Protein AF-A0A941TTX5-F1 (afdb_monomer_lite)

Secondary structure (DSSP, 8-state):
----HHHHHHHHHHHHHHHHHHHHHHHHTT--HHHHHHHHHHHHHHHHHHHHHTTT----HHHHHHHHT--HHHHHHHHHHHHTT--TTS-------

pLDDT: mean 84.89, std 14.67, range [33.47, 96.25]

Structure (mmCIF, N/CA/C/O backbone):
data_AF-A0A941TTX5-F1
#
_entry.id   AF-A0A941TTX5-F1
#
loop_
_atom_site.group_PDB
_atom_site.id
_atom_site.type_symbol
_atom_site.label_atom_id
_atom_site.label_alt_id
_atom_site.label_comp_id
_atom_site.label_asym_id
_atom_site.label_entity_id
_atom_site.label_seq_id
_atom_site.pdbx_PDB_ins_code
_atom_site.Cartn_x
_atom_site.Cartn_y
_atom_site.Cartn_z
_atom_site.occupancy
_atom_site.B_iso_or_equiv
_atom_site.auth_seq_id
_atom_site.auth_comp_id
_atom_site.auth_asym_id
_atom_site.auth_atom_id
_atom_site.pdbx_PDB_model_num
ATOM 1 N N . MET A 1 1 ? -6.801 -14.162 18.274 1.00 45.56 1 MET A N 1
ATOM 2 C CA . MET A 1 1 ? -5.559 -14.964 18.246 1.00 45.56 1 MET A CA 1
ATOM 3 C C . MET A 1 1 ? -4.436 -14.071 17.743 1.00 45.56 1 MET A C 1
ATOM 5 O O . MET A 1 1 ? -4.472 -13.682 16.581 1.00 45.56 1 MET A O 1
ATOM 9 N N . ASN A 1 2 ? -3.516 -13.651 18.613 1.00 63.50 2 ASN A N 1
ATOM 10 C CA . ASN A 1 2 ? -2.376 -12.842 18.181 1.00 63.50 2 ASN A CA 1
ATOM 11 C C . ASN A 1 2 ? -1.386 -13.779 17.482 1.00 63.50 2 ASN A C 1
ATOM 13 O O . ASN A 1 2 ? -0.867 -14.694 18.114 1.00 63.50 2 ASN A O 1
ATOM 17 N N . LYS A 1 3 ? -1.195 -13.609 16.170 1.00 78.62 3 LYS A N 1
ATOM 18 C CA . LYS A 1 3 ? -0.230 -14.406 15.403 1.00 78.62 3 LYS A CA 1
ATOM 19 C C . LYS A 1 3 ? 1.178 -14.151 15.932 1.00 78.62 3 LYS A C 1
ATOM 21 O O . LYS A 1 3 ? 1.533 -12.991 16.166 1.00 78.62 3 LYS A O 1
ATOM 26 N N . SER A 1 4 ? 1.955 -15.217 16.125 1.00 89.31 4 SER A N 1
ATOM 27 C CA . SER A 1 4 ? 3.335 -15.096 16.601 1.00 89.31 4 SER A CA 1
ATOM 28 C C . SER A 1 4 ? 4.172 -14.297 15.597 1.00 89.31 4 SER A C 1
ATOM 30 O O . SER A 1 4 ? 3.882 -14.297 14.398 1.00 89.31 4 SER A O 1
ATOM 32 N N . ALA A 1 5 ? 5.224 -13.618 16.063 1.00 86.75 5 ALA A N 1
ATOM 33 C CA . ALA A 1 5 ? 6.133 -12.884 15.175 1.00 86.75 5 ALA A CA 1
ATOM 34 C C . ALA A 1 5 ? 6.684 -13.785 14.053 1.00 86.75 5 ALA A C 1
ATOM 36 O O . ALA A 1 5 ? 6.773 -13.363 12.905 1.00 86.75 5 ALA A O 1
ATOM 37 N N . ARG A 1 6 ? 6.936 -15.062 14.366 1.00 91.50 6 ARG A N 1
ATOM 38 C CA . ARG A 1 6 ? 7.397 -16.073 13.410 1.00 91.50 6 ARG A CA 1
ATOM 39 C C . ARG A 1 6 ? 6.372 -16.389 12.321 1.00 91.50 6 ARG A C 1
ATOM 41 O O . ARG A 1 6 ? 6.748 -16.510 11.163 1.00 91.50 6 ARG A O 1
ATOM 48 N N . GLU A 1 7 ? 5.089 -16.514 12.667 1.00 92.50 7 GLU A N 1
ATOM 49 C CA . GLU A 1 7 ? 4.027 -16.723 11.668 1.00 92.50 7 GLU A CA 1
ATOM 50 C C . GLU A 1 7 ? 3.891 -15.510 10.742 1.00 92.50 7 GLU A C 1
ATOM 52 O O . GLU A 1 7 ? 3.734 -15.678 9.535 1.00 92.50 7 GLU A O 1
ATOM 57 N N . LYS A 1 8 ? 3.969 -14.291 11.295 1.00 90.62 8 LYS A N 1
ATOM 58 C CA . LYS A 1 8 ? 3.930 -13.059 10.492 1.00 90.62 8 LYS A CA 1
ATOM 59 C C . LYS A 1 8 ? 5.094 -13.016 9.503 1.00 90.62 8 LYS A C 1
ATOM 61 O O . LYS A 1 8 ? 4.871 -12.766 8.324 1.00 90.62 8 LYS A O 1
ATOM 66 N N . GLU A 1 9 ? 6.296 -13.334 9.971 1.00 94.00 9 GLU A N 1
ATOM 67 C CA . GLU A 1 9 ? 7.498 -13.379 9.138 1.00 94.00 9 GLU A CA 1
ATOM 68 C C . GLU A 1 9 ? 7.406 -14.444 8.038 1.00 94.00 9 GLU A C 1
ATOM 70 O O . GLU A 1 9 ? 7.748 -14.193 6.886 1.00 94.00 9 GLU A O 1
ATOM 75 N N . ALA A 1 10 ? 6.877 -15.631 8.353 1.00 95.31 10 ALA A N 1
ATOM 76 C CA . ALA A 1 10 ? 6.660 -16.679 7.358 1.00 95.31 10 ALA A CA 1
ATOM 77 C C . ALA A 1 10 ? 5.721 -16.214 6.232 1.00 95.31 10 ALA A C 1
ATOM 79 O O . ALA A 1 10 ? 5.999 -16.457 5.060 1.00 95.31 10 ALA A O 1
ATOM 80 N N . VAL A 1 11 ? 4.645 -15.495 6.571 1.00 94.62 11 VAL A N 1
ATOM 81 C CA . VAL A 1 11 ? 3.7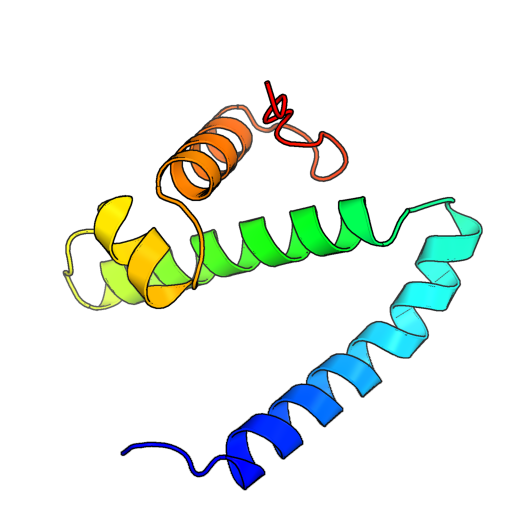42 -14.911 5.569 1.00 94.62 11 VAL A CA 1
ATOM 82 C C . VAL A 1 11 ? 4.462 -13.840 4.748 1.00 94.62 11 VAL A C 1
ATOM 84 O O . VAL A 1 11 ? 4.375 -13.870 3.523 1.00 94.62 11 VAL A O 1
ATOM 87 N N . LEU A 1 12 ? 5.219 -12.938 5.379 1.00 93.69 12 LEU A N 1
ATOM 88 C CA . LEU A 1 12 ? 5.991 -11.915 4.660 1.00 93.69 12 LEU A CA 1
ATOM 89 C C . LEU A 1 12 ? 6.997 -12.529 3.674 1.00 93.69 12 LEU A C 1
ATOM 91 O O . LEU A 1 12 ? 7.126 -12.038 2.553 1.00 93.69 12 LEU A O 1
ATOM 95 N N . ASN A 1 13 ? 7.632 -13.645 4.033 1.00 96.25 13 ASN A N 1
ATOM 96 C CA . ASN A 1 13 ? 8.517 -14.382 3.129 1.00 96.25 13 ASN A CA 1
ATOM 97 C C . ASN A 1 13 ? 7.784 -14.922 1.892 1.00 96.25 13 ASN A C 1
ATOM 99 O O . ASN A 1 13 ? 8.329 -14.867 0.789 1.00 96.25 13 ASN A O 1
ATOM 103 N N . VAL A 1 14 ? 6.539 -15.387 2.041 1.00 96.25 14 VAL A N 1
ATOM 104 C CA . VAL A 1 14 ? 5.706 -15.792 0.897 1.00 96.25 14 VAL A CA 1
ATOM 105 C C . VAL A 1 14 ? 5.391 -14.589 0.008 1.00 96.25 14 VAL A C 1
ATOM 107 O O . VAL A 1 14 ? 5.565 -14.673 -1.205 1.00 96.25 14 VAL A O 1
ATOM 110 N N . PHE A 1 15 ? 5.005 -13.449 0.590 1.00 93.62 15 PHE A N 1
ATOM 111 C CA . PHE A 1 15 ? 4.794 -12.214 -0.176 1.00 93.62 15 PHE A CA 1
ATOM 112 C C . PHE A 1 15 ? 6.056 -11.813 -0.952 1.00 93.62 15 PHE A C 1
ATOM 114 O O . PHE A 1 15 ? 5.980 -11.541 -2.148 1.00 93.62 15 PHE A O 1
ATOM 121 N N . ALA A 1 16 ? 7.227 -11.840 -0.315 1.00 93.31 16 ALA A N 1
ATOM 122 C CA . ALA A 1 16 ? 8.493 -11.525 -0.971 1.00 93.31 16 ALA A CA 1
ATOM 123 C C . ALA A 1 16 ? 8.820 -12.506 -2.112 1.00 93.31 16 ALA A C 1
ATOM 125 O O . ALA A 1 16 ? 9.277 -12.084 -3.178 1.00 93.31 16 ALA A O 1
ATOM 126 N N . ALA A 1 17 ? 8.554 -13.801 -1.920 1.00 95.38 17 ALA A N 1
ATOM 127 C CA . ALA A 1 17 ? 8.743 -14.821 -2.948 1.00 95.38 17 ALA A CA 1
ATOM 128 C C . ALA A 1 17 ? 7.819 -14.612 -4.160 1.00 95.38 17 ALA A C 1
ATOM 130 O O . ALA A 1 17 ? 8.258 -14.822 -5.289 1.00 95.38 17 ALA A O 1
ATOM 131 N N . LEU A 1 18 ? 6.583 -14.149 -3.941 1.00 94.06 18 LEU A N 1
ATOM 132 C CA . LEU A 1 18 ? 5.627 -13.814 -5.005 1.00 94.06 18 LEU A CA 1
ATOM 133 C C . LEU A 1 18 ? 5.985 -12.514 -5.734 1.00 94.06 18 LEU A C 1
ATOM 135 O O . LEU A 1 18 ? 5.830 -12.422 -6.948 1.00 94.06 18 LEU A O 1
ATOM 139 N N . VAL A 1 19 ? 6.489 -11.510 -5.014 1.00 92.88 19 VAL A N 1
ATOM 140 C CA . VAL A 1 19 ? 6.850 -10.208 -5.596 1.00 92.88 19 VAL A CA 1
ATOM 141 C C . VAL A 1 19 ? 8.144 -10.294 -6.406 1.00 92.88 19 VAL A C 1
ATOM 143 O O . VAL A 1 19 ? 8.263 -9.642 -7.440 1.00 92.88 19 VAL A O 1
ATOM 146 N N . ARG A 1 20 ? 9.108 -11.128 -5.999 1.00 92.81 20 ARG A N 1
ATOM 147 C CA . ARG A 1 20 ? 10.401 -11.276 -6.686 1.00 92.81 20 ARG A CA 1
ATOM 148 C C . ARG A 1 20 ? 10.290 -11.523 -8.204 1.00 92.81 20 ARG A C 1
ATOM 150 O O . ARG A 1 20 ? 10.949 -10.792 -8.941 1.00 92.81 20 ARG A O 1
ATOM 157 N N . PRO A 1 21 ? 9.502 -12.480 -8.727 1.00 93.75 21 PRO A N 1
ATOM 158 C CA . PRO A 1 21 ? 9.356 -12.631 -10.176 1.00 93.75 21 PRO A CA 1
ATOM 159 C C . PRO A 1 21 ? 8.718 -11.398 -10.834 1.00 93.75 21 PRO A C 1
ATOM 161 O O . PRO A 1 21 ? 9.168 -10.991 -11.901 1.00 93.75 21 PRO A O 1
ATOM 164 N N . LEU A 1 22 ? 7.752 -10.748 -10.176 1.00 91.50 22 LEU A N 1
ATOM 165 C CA . LEU A 1 22 ? 7.102 -9.536 -10.689 1.00 91.50 22 LEU A CA 1
ATOM 166 C C . LEU A 1 22 ? 8.065 -8.347 -10.775 1.00 91.50 22 LEU A C 1
ATOM 168 O O . LEU A 1 22 ? 7.956 -7.538 -11.690 1.00 91.50 22 LEU A O 1
ATOM 172 N N . THR A 1 23 ? 9.047 -8.255 -9.872 1.00 90.38 23 THR A N 1
ATOM 173 C CA . THR A 1 23 ? 10.053 -7.180 -9.936 1.00 90.38 23 THR A CA 1
ATOM 174 C C . THR A 1 23 ? 10.930 -7.250 -11.181 1.00 90.38 23 THR A C 1
ATOM 176 O O . THR A 1 23 ? 11.340 -6.208 -11.675 1.00 90.38 23 THR A O 1
ATOM 179 N N . ARG A 1 24 ? 11.169 -8.445 -11.741 1.00 90.25 24 ARG A N 1
ATOM 180 C CA . ARG A 1 24 ? 11.921 -8.574 -13.001 1.00 90.25 24 ARG A CA 1
ATOM 181 C C . ARG A 1 24 ? 11.177 -7.904 -14.149 1.00 90.25 24 ARG A C 1
ATOM 183 O O . ARG A 1 24 ? 11.763 -7.101 -14.859 1.00 90.25 24 ARG A O 1
ATOM 190 N N . VAL A 1 25 ? 9.875 -8.170 -14.241 1.00 90.81 25 VAL A N 1
ATOM 191 C CA . VAL A 1 25 ? 8.982 -7.515 -15.201 1.00 90.81 25 VAL A CA 1
ATOM 192 C C . VAL A 1 25 ? 8.942 -6.010 -14.934 1.00 90.81 25 VAL A C 1
ATOM 194 O O . VAL A 1 25 ? 9.094 -5.217 -15.851 1.00 90.81 25 VAL A O 1
ATOM 197 N N . ALA A 1 26 ? 8.822 -5.591 -13.670 1.00 89.62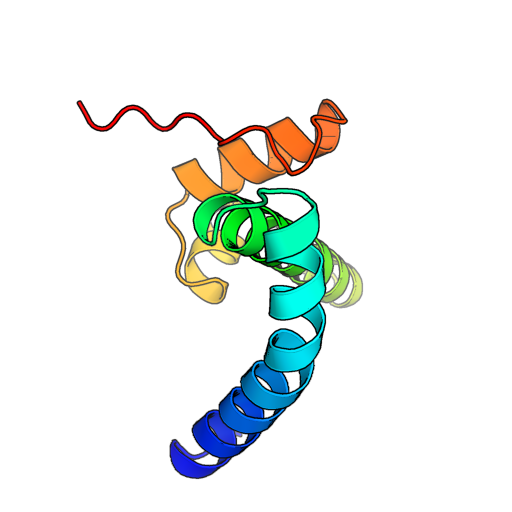 26 ALA A N 1
ATOM 198 C CA . ALA A 1 26 ? 8.822 -4.175 -13.308 1.00 89.62 26 ALA A CA 1
ATOM 199 C C . ALA A 1 26 ? 10.067 -3.425 -13.822 1.00 89.62 26 ALA A C 1
ATOM 201 O O . ALA A 1 26 ? 9.936 -2.298 -14.297 1.00 89.62 26 ALA A O 1
ATOM 202 N N . PHE A 1 27 ? 11.247 -4.055 -13.791 1.00 90.06 27 PHE A N 1
ATOM 203 C CA . PHE A 1 27 ? 12.476 -3.462 -14.326 1.00 90.06 27 PHE A CA 1
ATOM 204 C C . PHE A 1 27 ? 12.437 -3.258 -15.842 1.00 90.06 27 PHE A C 1
ATOM 206 O O . PHE A 1 27 ? 12.904 -2.224 -16.312 1.00 90.06 27 PHE A O 1
ATOM 213 N N . GLU A 1 28 ? 11.844 -4.184 -16.598 1.00 93.12 28 GLU A N 1
ATOM 214 C CA . GLU A 1 28 ? 11.694 -4.058 -18.057 1.00 93.12 28 GLU A CA 1
ATOM 215 C C . GLU A 1 28 ? 10.821 -2.857 -18.449 1.00 93.12 28 GLU A C 1
ATOM 217 O O . GLU A 1 28 ? 11.057 -2.227 -19.478 1.00 93.12 28 GLU A O 1
ATOM 222 N N . TYR A 1 29 ? 9.858 -2.494 -17.599 1.00 89.31 29 TYR A N 1
ATOM 223 C CA . TYR A 1 29 ? 8.970 -1.344 -17.800 1.00 89.31 29 TYR A CA 1
ATOM 224 C C . TYR A 1 29 ? 9.427 -0.070 -17.071 1.00 89.31 29 TYR A C 1
ATOM 226 O O . TYR A 1 29 ? 8.704 0.925 -17.075 1.00 89.31 29 TYR A O 1
ATOM 234 N N . GLY A 1 30 ? 10.599 -0.078 -16.426 1.00 90.12 30 GLY A N 1
ATOM 235 C CA . GLY A 1 30 ? 11.110 1.076 -15.679 1.00 90.12 30 GLY A CA 1
ATOM 236 C C . GLY A 1 30 ? 10.286 1.450 -14.439 1.00 90.12 30 GLY A C 1
ATOM 237 O O . GLY A 1 30 ? 10.369 2.583 -13.972 1.00 90.12 30 GLY A O 1
ATOM 238 N N . ILE A 1 31 ? 9.496 0.519 -13.896 1.00 90.12 31 ILE A N 1
ATOM 239 C CA . ILE A 1 31 ? 8.630 0.755 -12.736 1.00 90.12 31 ILE A CA 1
ATOM 240 C C . ILE A 1 31 ? 9.480 0.763 -11.464 1.00 90.12 31 ILE A C 1
ATOM 242 O O . ILE A 1 31 ? 10.166 -0.209 -11.129 1.00 90.12 31 ILE A O 1
ATOM 246 N N . SER A 1 32 ? 9.403 1.857 -10.710 1.00 88.56 32 SER A N 1
ATOM 247 C CA . SER A 1 32 ? 10.143 2.018 -9.463 1.00 88.56 32 SER A CA 1
ATOM 248 C C . SER A 1 32 ? 9.507 1.251 -8.298 1.00 88.56 32 SER A C 1
ATOM 250 O O . SER A 1 32 ? 8.295 1.029 -8.232 1.00 88.56 32 SER A O 1
ATOM 252 N N . ALA A 1 33 ? 10.315 0.938 -7.280 1.00 86.44 33 ALA A N 1
ATOM 253 C CA . ALA A 1 33 ? 9.816 0.364 -6.027 1.00 86.44 33 ALA A CA 1
ATOM 254 C C . ALA A 1 33 ? 8.735 1.241 -5.360 1.00 86.44 33 ALA A C 1
ATOM 256 O O . ALA A 1 33 ? 7.830 0.718 -4.709 1.00 86.44 33 ALA A O 1
ATOM 257 N N . SER A 1 34 ? 8.803 2.567 -5.539 1.00 84.62 34 SER A N 1
ATOM 258 C CA . SER A 1 34 ? 7.816 3.493 -4.973 1.00 84.62 34 SER A CA 1
ATOM 259 C C . SER A 1 34 ? 6.442 3.389 -5.639 1.00 84.62 34 SER A C 1
ATOM 261 O O . SER A 1 34 ? 5.430 3.458 -4.943 1.00 84.62 34 SER A O 1
ATOM 263 N N . GLU A 1 35 ? 6.392 3.146 -6.950 1.00 86.62 35 GLU A N 1
ATOM 264 C CA . GLU A 1 35 ? 5.138 2.931 -7.685 1.00 86.62 35 GLU A CA 1
ATOM 265 C C . GLU A 1 35 ? 4.502 1.591 -7.312 1.00 86.62 35 GLU A C 1
ATOM 267 O O . GLU A 1 35 ? 3.302 1.524 -7.044 1.00 86.62 35 GLU A O 1
ATOM 272 N N . ILE A 1 36 ? 5.317 0.538 -7.176 1.00 89.31 36 ILE A N 1
ATOM 273 C CA . ILE A 1 36 ? 4.854 -0.768 -6.683 1.00 89.31 36 ILE A CA 1
ATOM 274 C C . ILE A 1 36 ? 4.267 -0.622 -5.275 1.00 89.31 36 ILE A C 1
ATOM 276 O O . ILE A 1 36 ? 3.161 -1.095 -5.007 1.00 89.31 36 ILE A O 1
ATOM 280 N N . ALA A 1 37 ? 4.971 0.068 -4.372 1.00 88.12 37 ALA A N 1
ATOM 281 C CA . ALA A 1 37 ? 4.479 0.316 -3.021 1.00 88.12 37 ALA A CA 1
ATOM 282 C C . ALA A 1 37 ? 3.157 1.103 -3.027 1.00 88.12 37 ALA A C 1
ATOM 284 O O . ALA A 1 37 ? 2.258 0.785 -2.246 1.00 88.12 37 ALA A O 1
ATOM 285 N N . GLY A 1 38 ? 3.009 2.088 -3.919 1.00 87.25 38 GLY A N 1
ATOM 286 C CA . GLY A 1 38 ? 1.758 2.823 -4.119 1.00 87.25 38 GLY A CA 1
ATOM 287 C C . GLY A 1 38 ? 0.599 1.911 -4.531 1.00 87.25 38 GLY A C 1
ATOM 288 O O . GLY A 1 38 ? -0.462 1.936 -3.901 1.00 87.25 38 GLY A O 1
ATOM 289 N N . ALA A 1 39 ? 0.820 1.043 -5.523 1.00 88.81 39 ALA A N 1
ATOM 290 C CA . ALA A 1 39 ? -0.173 0.070 -5.978 1.00 88.81 39 ALA A CA 1
ATOM 291 C C . ALA A 1 39 ? -0.598 -0.898 -4.859 1.00 88.81 39 ALA A C 1
ATOM 293 O O . ALA A 1 39 ? -1.795 -1.111 -4.638 1.00 88.81 39 ALA A O 1
ATOM 294 N N . VAL A 1 40 ? 0.369 -1.428 -4.102 1.00 91.06 40 VAL A N 1
ATOM 295 C CA . VAL A 1 40 ? 0.112 -2.337 -2.974 1.00 91.06 40 VAL A CA 1
ATOM 296 C C . VAL A 1 40 ? -0.677 -1.637 -1.867 1.00 91.06 40 VAL A C 1
ATOM 298 O O . VAL A 1 40 ? -1.668 -2.190 -1.395 1.00 91.06 40 VAL A O 1
ATOM 301 N N . ARG A 1 41 ? -0.297 -0.413 -1.470 1.00 90.62 41 ARG A N 1
ATOM 302 C CA . ARG A 1 41 ? -1.007 0.350 -0.422 1.00 90.62 41 ARG A CA 1
ATOM 303 C C . ARG A 1 41 ? -2.460 0.613 -0.796 1.00 90.62 41 ARG A C 1
ATOM 305 O O . ARG A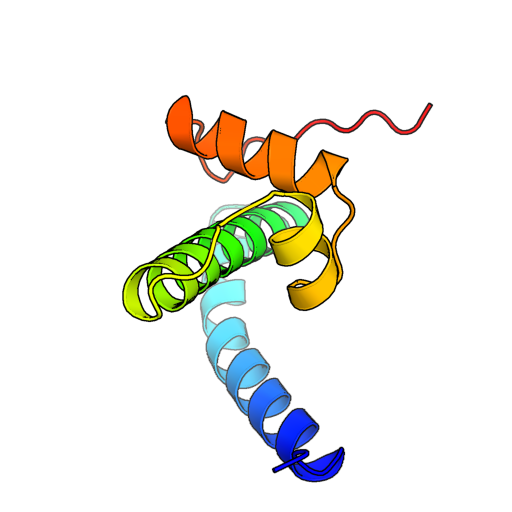 1 41 ? -3.344 0.415 0.033 1.00 90.62 41 ARG A O 1
ATOM 312 N N . ARG A 1 42 ? -2.714 1.023 -2.040 1.00 89.75 42 ARG A N 1
ATOM 313 C CA . ARG A 1 42 ? -4.074 1.269 -2.531 1.00 89.75 42 ARG A CA 1
ATOM 314 C C . ARG A 1 42 ? -4.924 0.001 -2.488 1.00 89.75 42 ARG A C 1
ATOM 316 O O . ARG A 1 42 ? -6.008 0.016 -1.913 1.00 89.75 42 ARG A O 1
ATOM 323 N N . THR A 1 43 ? -4.381 -1.098 -3.011 1.00 91.56 43 THR A N 1
ATOM 324 C CA . THR A 1 43 ? -5.046 -2.411 -3.018 1.00 91.56 43 THR A CA 1
ATOM 325 C C . THR A 1 43 ? -5.336 -2.895 -1.595 1.00 91.56 43 THR A C 1
ATOM 327 O O . THR A 1 43 ? -6.413 -3.420 -1.313 1.00 91.56 43 THR A O 1
ATOM 330 N N . TYR A 1 44 ? -4.397 -2.677 -0.670 1.00 92.38 44 TYR A N 1
ATOM 331 C CA . TYR A 1 44 ? -4.568 -3.019 0.738 1.00 92.38 44 TYR A CA 1
ATOM 332 C C . TYR A 1 44 ? -5.710 -2.227 1.385 1.00 92.38 44 TYR A C 1
ATOM 334 O O . TYR A 1 44 ? -6.532 -2.817 2.083 1.00 92.38 44 TYR A O 1
ATOM 342 N N . ILE A 1 45 ? -5.786 -0.910 1.147 1.00 91.94 45 ILE A N 1
ATOM 343 C CA . ILE A 1 45 ? -6.872 -0.066 1.668 1.00 91.94 45 ILE A CA 1
ATOM 344 C C . ILE A 1 45 ? -8.223 -0.551 1.143 1.00 91.94 45 ILE A C 1
ATOM 346 O O . ILE A 1 45 ? -9.115 -0.771 1.955 1.00 91.94 45 ILE A O 1
ATOM 350 N N . GLN A 1 46 ? -8.349 -0.797 -0.163 1.00 91.69 46 GLN A N 1
ATOM 351 C CA . GLN A 1 46 ? -9.590 -1.306 -0.764 1.00 91.69 46 GLN A CA 1
ATOM 352 C C . GLN A 1 46 ? -10.012 -2.644 -0.138 1.00 91.69 46 GLN A C 1
ATOM 354 O O . GLN A 1 46 ? -11.134 -2.790 0.341 1.00 91.69 46 GLN A O 1
ATOM 359 N N . SER A 1 47 ? -9.074 -3.589 -0.019 1.00 93.81 47 SER A N 1
ATOM 360 C CA . SER A 1 47 ? -9.333 -4.896 0.608 1.00 93.81 47 SER A CA 1
ATOM 361 C C . SER A 1 47 ? -9.746 -4.763 2.082 1.00 93.81 47 SER A C 1
ATOM 363 O O . SER A 1 47 ? -10.570 -5.525 2.597 1.00 93.81 47 SER A O 1
ATOM 365 N N . LEU A 1 48 ? -9.161 -3.799 2.800 1.00 93.62 48 LEU A N 1
ATOM 366 C CA . LEU A 1 48 ? -9.501 -3.520 4.191 1.00 93.62 48 LEU A CA 1
ATOM 367 C C . LEU A 1 48 ? -10.889 -2.879 4.316 1.00 93.62 48 LEU A C 1
ATOM 369 O O . LEU A 1 48 ? -11.633 -3.223 5.235 1.00 93.62 48 LEU A O 1
ATOM 373 N N . GLU A 1 49 ? -11.249 -1.972 3.413 1.00 92.25 49 GLU A N 1
ATOM 374 C CA . GLU A 1 49 ? -12.579 -1.366 3.351 1.00 92.25 49 GLU A CA 1
ATOM 375 C C . GLU A 1 49 ? -13.655 -2.415 3.101 1.00 92.25 49 GLU A C 1
ATOM 377 O O . GLU A 1 49 ? -14.595 -2.500 3.889 1.00 92.25 49 GLU A O 1
ATOM 382 N N . GLU A 1 50 ? -13.479 -3.263 2.088 1.00 93.31 50 GLU A N 1
ATOM 383 C CA . GLU A 1 50 ? -14.394 -4.366 1.773 1.00 93.31 50 GLU A CA 1
ATOM 384 C C . GLU A 1 50 ? -14.593 -5.284 2.982 1.00 93.31 50 GLU A C 1
ATOM 386 O O . GLU A 1 50 ? -15.722 -5.606 3.365 1.00 93.31 50 GLU A O 1
ATOM 391 N N . ARG A 1 51 ? -13.496 -5.639 3.663 1.00 93.31 51 ARG A N 1
ATOM 392 C CA . ARG A 1 51 ? -13.542 -6.432 4.895 1.00 93.31 51 ARG A CA 1
ATOM 393 C C . ARG A 1 51 ? -14.326 -5.736 6.008 1.00 93.31 51 ARG A C 1
ATOM 395 O O . ARG A 1 51 ? -15.046 -6.405 6.746 1.00 93.31 51 ARG A O 1
ATOM 402 N N . LEU A 1 52 ? -14.153 -4.427 6.193 1.00 91.88 52 LEU A N 1
ATOM 403 C CA . LEU A 1 52 ? -14.855 -3.662 7.229 1.00 91.88 52 LEU A CA 1
ATOM 404 C C . LEU A 1 52 ? -16.342 -3.494 6.898 1.00 91.88 52 LEU A C 1
ATOM 406 O O . LEU A 1 52 ? -17.175 -3.670 7.788 1.00 91.88 52 LEU A O 1
ATOM 410 N N . MET A 1 53 ? -16.675 -3.228 5.634 1.00 91.56 53 MET A N 1
ATOM 411 C CA . MET A 1 53 ? -18.052 -3.162 5.144 1.00 91.56 53 MET A CA 1
ATOM 412 C C . MET A 1 53 ? -18.768 -4.498 5.338 1.00 91.56 53 MET A C 1
ATOM 414 O O . MET A 1 53 ? -19.852 -4.522 5.911 1.00 91.56 53 MET A O 1
ATOM 418 N N . GLY A 1 54 ? -18.122 -5.616 4.989 1.00 92.25 54 GLY A N 1
ATOM 419 C CA . GLY A 1 54 ? -18.654 -6.962 5.232 1.00 92.25 54 GLY A CA 1
ATOM 420 C C . GLY A 1 54 ? -18.858 -7.302 6.716 1.00 92.25 54 GLY A C 1
ATOM 421 O O . GLY A 1 54 ? -19.561 -8.251 7.044 1.00 92.25 54 GLY A O 1
ATOM 422 N N . GLN A 1 55 ? -18.274 -6.522 7.629 1.00 92.56 55 GLN A N 1
ATOM 423 C CA . GLN A 1 55 ? -18.468 -6.636 9.078 1.00 92.56 55 GLN A CA 1
ATOM 424 C C . GLN A 1 55 ? -19.460 -5.601 9.637 1.00 92.56 55 GLN A C 1
ATOM 426 O O . GLN A 1 55 ? -19.542 -5.460 10.859 1.00 92.56 55 GLN A O 1
ATOM 431 N N . ASN A 1 56 ? -20.163 -4.842 8.785 1.00 91.56 56 ASN A N 1
ATOM 432 C CA . ASN A 1 56 ? -20.987 -3.686 9.167 1.00 91.56 56 ASN A CA 1
ATOM 433 C C . ASN A 1 56 ? -20.235 -2.683 10.063 1.00 91.56 56 ASN A C 1
ATOM 435 O O . ASN A 1 56 ? -20.794 -2.076 10.979 1.00 91.56 56 ASN A O 1
ATOM 439 N N . ARG A 1 57 ? -18.930 -2.514 9.827 1.00 87.06 57 ARG A N 1
ATOM 440 C CA . ARG A 1 57 ? -18.086 -1.571 10.565 1.00 87.06 57 ARG A CA 1
ATOM 441 C C . ARG A 1 57 ? -17.894 -0.294 9.764 1.00 87.06 57 ARG A C 1
ATOM 443 O O . ARG A 1 57 ? -17.645 -0.330 8.567 1.00 87.06 57 ARG A O 1
ATOM 450 N N . VAL A 1 58 ? -17.896 0.837 10.468 1.00 85.94 58 VAL A N 1
ATOM 451 C CA . VAL A 1 58 ? -17.618 2.143 9.858 1.00 85.94 58 VAL A CA 1
ATOM 452 C C . VAL A 1 58 ? -16.192 2.182 9.291 1.00 85.94 58 VAL A C 1
ATOM 454 O O . VAL A 1 58 ? -15.225 1.881 10.000 1.00 85.94 58 VAL A O 1
ATOM 457 N N . THR A 1 59 ? -16.070 2.591 8.029 1.00 89.75 59 THR A N 1
ATOM 458 C CA . THR A 1 59 ? -14.826 2.738 7.255 1.00 89.75 59 THR A CA 1
ATOM 459 C C . THR A 1 59 ? -14.297 4.175 7.309 1.00 89.75 59 THR A C 1
ATOM 461 O O . THR A 1 59 ? -14.226 4.872 6.292 1.00 89.75 59 THR A O 1
ATOM 464 N N . THR A 1 60 ? -13.975 4.659 8.512 1.00 91.88 60 THR A N 1
ATOM 465 C CA . THR A 1 60 ? -13.359 5.986 8.674 1.00 91.88 60 THR A CA 1
ATOM 466 C C . THR A 1 60 ? -11.873 5.949 8.330 1.00 91.88 60 THR A C 1
ATOM 468 O O . THR A 1 60 ? -11.189 4.963 8.619 1.00 91.88 60 THR A O 1
ATOM 471 N N . ASP A 1 61 ? -11.343 7.055 7.803 1.00 90.38 61 ASP A N 1
ATOM 472 C CA . ASP A 1 61 ? -9.916 7.175 7.470 1.00 90.38 61 ASP A CA 1
ATOM 473 C C . ASP A 1 61 ? -9.027 6.924 8.691 1.00 90.38 61 ASP A C 1
ATOM 475 O O . ASP A 1 61 ? -8.005 6.256 8.597 1.00 90.38 61 ASP A O 1
ATOM 479 N N . ALA A 1 62 ? -9.458 7.381 9.871 1.00 90.62 62 ALA A N 1
ATOM 480 C CA . ALA A 1 62 ? -8.760 7.151 11.133 1.00 90.62 62 ALA A CA 1
ATOM 481 C C . ALA A 1 62 ? -8.606 5.662 11.472 1.00 90.62 62 ALA A C 1
ATOM 483 O O . ALA A 1 62 ? -7.555 5.241 11.953 1.00 90.62 62 ALA A O 1
ATOM 484 N N . ARG A 1 63 ? -9.648 4.862 11.226 1.00 91.06 63 ARG A N 1
ATOM 485 C CA . ARG A 1 63 ? -9.617 3.424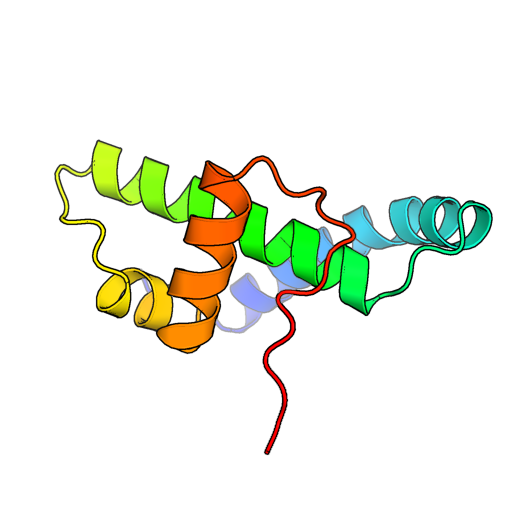 11.493 1.00 91.06 63 ARG A CA 1
ATOM 486 C C . ARG A 1 63 ? -8.745 2.697 10.481 1.00 91.06 63 ARG A C 1
ATOM 488 O O . ARG A 1 63 ? -7.962 1.837 10.871 1.00 91.06 63 ARG A O 1
ATOM 495 N N . ILE A 1 64 ? -8.884 3.045 9.206 1.00 93.00 64 ILE A N 1
ATOM 496 C CA . ILE A 1 64 ? -8.078 2.466 8.131 1.00 93.00 64 ILE A CA 1
ATOM 497 C C . ILE A 1 64 ? -6.598 2.775 8.379 1.00 93.00 64 ILE A C 1
ATOM 499 O O . ILE A 1 64 ? -5.793 1.852 8.382 1.00 93.00 64 ILE A O 1
ATOM 503 N N . ALA A 1 65 ? -6.258 4.027 8.697 1.00 91.38 65 ALA A N 1
ATOM 504 C CA . ALA A 1 65 ? -4.905 4.465 9.041 1.00 91.38 65 ALA A CA 1
ATOM 505 C C . ALA A 1 65 ? -4.308 3.645 10.195 1.00 91.38 65 ALA A C 1
ATOM 507 O O . ALA A 1 65 ? -3.213 3.098 10.069 1.00 91.38 65 ALA A O 1
ATOM 508 N N . ALA A 1 66 ? -5.067 3.476 11.284 1.00 92.31 66 ALA A N 1
ATOM 509 C CA . ALA A 1 66 ? -4.628 2.711 12.450 1.00 92.31 66 ALA A CA 1
ATOM 510 C C . ALA A 1 66 ? -4.358 1.228 12.138 1.00 92.31 66 ALA A C 1
ATOM 512 O O . ALA A 1 66 ? -3.409 0.656 12.665 1.00 92.31 66 ALA A O 1
ATOM 513 N N . VAL A 1 67 ? -5.178 0.597 11.290 1.00 91.12 67 VAL A N 1
ATOM 514 C CA . VAL A 1 67 ? -5.016 -0.825 10.936 1.00 91.12 67 VAL A CA 1
ATOM 515 C C . VAL A 1 67 ? -3.935 -1.026 9.872 1.00 91.12 67 VAL A C 1
ATOM 517 O O . VAL A 1 67 ? -3.173 -1.985 9.956 1.00 91.12 67 VAL A O 1
ATOM 520 N N . ALA A 1 68 ? -3.859 -0.130 8.888 1.00 90.19 68 ALA A N 1
ATOM 521 C CA . ALA A 1 68 ? -2.903 -0.201 7.787 1.00 90.19 68 ALA A CA 1
ATOM 522 C C . ALA A 1 68 ? -1.492 0.276 8.173 1.00 90.19 68 ALA A C 1
ATOM 524 O O . ALA A 1 68 ? -0.559 0.078 7.400 1.00 90.19 68 ALA A O 1
ATOM 525 N N . GLY A 1 69 ? -1.327 0.911 9.340 1.00 91.31 69 GLY A N 1
ATOM 526 C CA . GLY A 1 69 ? -0.057 1.520 9.741 1.00 91.31 69 GLY A CA 1
ATOM 527 C C . GLY A 1 69 ? 0.322 2.718 8.865 1.00 91.31 69 GLY A C 1
ATOM 528 O O . GLY A 1 69 ? 1.500 2.935 8.597 1.00 91.31 69 GLY A O 1
ATOM 529 N N . LEU A 1 70 ? -0.678 3.461 8.384 1.00 90.31 70 LEU A N 1
ATOM 530 C CA . LEU A 1 70 ? -0.522 4.636 7.523 1.00 90.31 70 LEU A CA 1
ATOM 531 C C . LEU A 1 70 ? -0.990 5.897 8.252 1.00 90.31 70 LEU A C 1
ATOM 533 O O . LEU A 1 70 ? -1.710 5.820 9.249 1.00 90.31 70 LEU A O 1
ATOM 537 N N . THR A 1 71 ? -0.626 7.072 7.742 1.00 91.88 71 THR A N 1
ATOM 538 C CA . THR A 1 71 ? -1.197 8.327 8.243 1.00 91.88 71 THR A CA 1
ATOM 539 C C . THR A 1 71 ? -2.627 8.517 7.725 1.00 91.88 71 THR A C 1
ATOM 541 O O . THR A 1 71 ? -3.021 7.961 6.697 1.00 91.88 71 THR A O 1
ATOM 544 N N . LYS A 1 72 ? -3.437 9.330 8.419 1.00 92.25 72 LYS A N 1
ATOM 545 C CA . LYS A 1 72 ? -4.787 9.676 7.931 1.00 92.25 72 LYS A CA 1
ATOM 546 C C . LYS A 1 72 ? -4.738 10.404 6.583 1.00 92.25 72 LYS A C 1
ATOM 548 O O . LYS A 1 72 ? -5.605 10.168 5.748 1.00 92.25 72 LYS A O 1
ATOM 553 N N . SER A 1 73 ? -3.736 11.262 6.377 1.00 89.69 73 SER A N 1
ATOM 554 C CA . SER A 1 73 ? -3.514 11.975 5.116 1.00 89.69 73 SER A CA 1
ATOM 555 C C . SER A 1 73 ? -3.181 11.018 3.974 1.00 89.69 73 SER A C 1
ATOM 557 O O . SER A 1 73 ? -3.770 11.156 2.907 1.00 89.69 73 SER A O 1
ATOM 559 N N . ASP A 1 74 ? -2.338 10.003 4.206 1.00 87.56 74 ASP A N 1
ATOM 560 C CA . ASP A 1 74 ? -2.035 8.983 3.190 1.00 87.56 74 ASP A CA 1
ATOM 561 C C . ASP A 1 74 ? -3.294 8.220 2.776 1.00 87.56 74 ASP A C 1
ATOM 563 O O . ASP A 1 74 ? -3.536 8.003 1.591 1.00 87.56 74 ASP A O 1
ATOM 567 N N . VAL A 1 75 ? -4.118 7.827 3.753 1.00 90.44 75 VAL A N 1
ATOM 568 C CA . VAL A 1 75 ? -5.378 7.124 3.484 1.00 90.44 75 VAL A CA 1
ATOM 569 C C . VAL A 1 75 ? -6.327 8.005 2.678 1.00 90.44 75 VAL A C 1
ATOM 571 O O . VAL A 1 75 ? -6.835 7.554 1.655 1.00 90.44 75 VAL A O 1
ATOM 574 N N . SER A 1 76 ? -6.538 9.255 3.097 1.00 90.44 76 SER A N 1
ATOM 575 C CA . SER A 1 76 ? -7.405 10.197 2.380 1.00 90.44 76 SER A CA 1
ATOM 576 C C . SER A 1 76 ? -6.934 10.414 0.938 1.00 90.44 76 SER A C 1
ATOM 578 O O . SER A 1 76 ? -7.725 10.267 0.005 1.00 90.44 76 SER A O 1
ATOM 580 N N . ALA A 1 77 ? -5.632 10.644 0.735 1.00 87.25 77 ALA A N 1
ATOM 581 C CA . ALA A 1 77 ? -5.049 10.831 -0.590 1.00 87.25 77 ALA A CA 1
ATOM 582 C C . ALA A 1 77 ? -5.212 9.587 -1.481 1.00 87.25 77 ALA A C 1
ATOM 584 O O . ALA A 1 77 ? -5.576 9.704 -2.650 1.00 87.25 77 ALA A O 1
ATOM 585 N N . LEU A 1 78 ? -5.005 8.383 -0.934 1.00 87.75 78 LEU A N 1
ATOM 586 C CA . LEU A 1 78 ? -5.183 7.129 -1.674 1.00 87.75 78 LEU A CA 1
ATOM 587 C C . LEU A 1 78 ? -6.657 6.856 -2.015 1.00 87.75 78 LEU A C 1
ATOM 589 O O . LEU A 1 78 ? -6.951 6.383 -3.118 1.00 87.75 78 LEU A O 1
ATOM 593 N N . ARG A 1 79 ? -7.595 7.173 -1.113 1.00 88.25 79 ARG A N 1
ATOM 594 C CA . ARG A 1 79 ? -9.041 7.063 -1.380 1.00 88.25 79 ARG A CA 1
ATOM 595 C C . ARG A 1 79 ? -9.481 8.047 -2.457 1.00 88.25 79 ARG A C 1
ATOM 597 O O . ARG A 1 79 ? -10.207 7.653 -3.367 1.00 88.25 79 ARG A O 1
ATOM 604 N N . GLU A 1 80 ? -9.011 9.289 -2.387 1.00 87.69 80 GLU A N 1
ATOM 605 C CA . GLU A 1 80 ? -9.331 10.312 -3.382 1.00 87.69 80 GLU A CA 1
ATOM 606 C C . GLU A 1 80 ? -8.776 9.950 -4.754 1.00 87.69 80 GLU A C 1
ATOM 608 O O . GLU A 1 80 ? -9.527 9.905 -5.726 1.00 87.69 80 GLU A O 1
ATOM 613 N N . ALA A 1 81 ? -7.505 9.548 -4.820 1.00 83.88 81 ALA A N 1
ATOM 614 C CA . ALA A 1 81 ? -6.916 9.040 -6.048 1.00 83.88 81 ALA A CA 1
ATOM 615 C C . ALA A 1 81 ? -7.771 7.904 -6.632 1.00 83.88 81 ALA A C 1
ATOM 617 O O . ALA A 1 81 ? -7.970 7.828 -7.842 1.00 83.88 81 ALA A O 1
ATOM 618 N N . THR A 1 82 ? -8.255 6.973 -5.796 1.00 84.44 82 THR A N 1
ATOM 619 C CA . THR A 1 82 ? -9.093 5.830 -6.223 1.00 84.44 82 THR A CA 1
ATOM 620 C C . THR A 1 82 ? -10.418 6.283 -6.817 1.00 84.44 82 THR A C 1
ATOM 622 O O . THR A 1 82 ? -10.774 5.823 -7.899 1.00 84.44 82 THR A O 1
ATOM 625 N N . ARG A 1 83 ? -11.114 7.216 -6.160 1.00 84.19 83 ARG A N 1
ATOM 626 C CA . ARG A 1 83 ? -12.359 7.802 -6.678 1.00 84.19 83 ARG A CA 1
ATOM 627 C C . ARG A 1 83 ? -12.150 8.550 -7.991 1.00 84.19 83 ARG A C 1
ATOM 629 O O . ARG A 1 83 ? -12.975 8.431 -8.887 1.00 84.19 83 ARG A O 1
ATOM 636 N N . ALA A 1 84 ? -11.034 9.262 -8.117 1.00 83.00 84 ALA A N 1
ATOM 637 C CA . ALA A 1 84 ? -10.664 9.991 -9.326 1.00 83.00 84 ALA A CA 1
ATOM 638 C C . ALA A 1 84 ? -10.203 9.081 -10.483 1.00 83.00 84 ALA A C 1
ATOM 640 O O . ALA A 1 84 ? -9.864 9.584 -11.551 1.00 83.00 84 ALA A O 1
ATOM 641 N N . GLY A 1 85 ? -10.129 7.756 -10.286 1.00 78.81 85 GLY A N 1
ATOM 642 C CA . GLY A 1 85 ? -9.619 6.827 -11.299 1.00 78.81 85 GLY A CA 1
ATOM 643 C C . GLY A 1 85 ? -8.137 7.038 -11.629 1.00 78.81 85 GLY A C 1
ATOM 644 O O . GLY A 1 85 ? -7.672 6.614 -12.684 1.00 78.81 85 GLY A O 1
ATOM 645 N N . ALA A 1 86 ? -7.385 7.702 -10.744 1.00 76.75 86 ALA A N 1
ATOM 646 C CA . ALA A 1 86 ? -5.987 8.034 -10.981 1.00 76.75 86 ALA A CA 1
ATOM 647 C C . ALA A 1 86 ? -5.160 6.749 -11.180 1.00 76.75 86 ALA A C 1
ATOM 649 O O . ALA A 1 86 ? -5.313 5.819 -10.378 1.00 76.75 86 ALA A O 1
ATOM 650 N N . PRO A 1 87 ? -4.271 6.660 -12.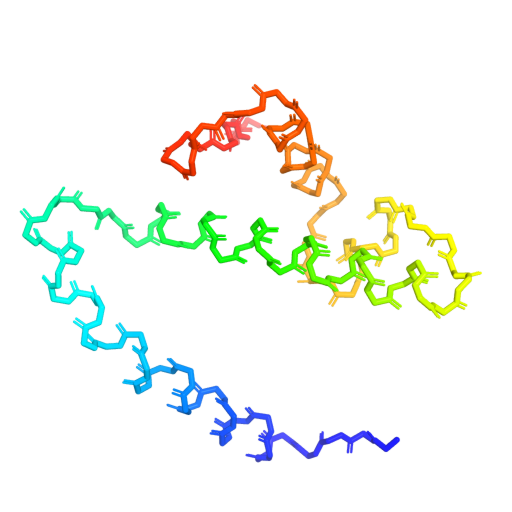184 1.00 72.88 87 PRO A N 1
ATOM 651 C CA . PRO A 1 87 ? -3.410 5.495 -12.362 1.00 72.88 87 PRO A CA 1
ATOM 652 C C . PRO A 1 87 ? -2.522 5.244 -11.138 1.00 72.88 87 PRO A C 1
ATOM 654 O O . PRO A 1 87 ? -2.149 6.163 -10.414 1.00 72.88 87 PRO A O 1
ATOM 657 N N . HIS A 1 88 ? -2.171 3.978 -10.901 1.00 70.94 88 HIS A N 1
ATOM 658 C CA . HIS A 1 88 ? -1.335 3.570 -9.762 1.00 70.94 88 HIS A CA 1
ATOM 659 C C . HIS A 1 88 ? 0.088 4.157 -9.788 1.00 70.94 88 HIS A C 1
ATOM 661 O O . HIS A 1 88 ? 0.757 4.150 -8.758 1.00 70.94 88 HIS A O 1
ATOM 667 N N . SER A 1 89 ? 0.536 4.656 -10.945 1.00 59.53 89 SER A N 1
ATOM 668 C CA . SER A 1 89 ? 1.827 5.327 -11.138 1.00 59.53 89 SER A CA 1
ATOM 669 C C . SER A 1 89 ? 1.856 6.760 -10.605 1.00 59.53 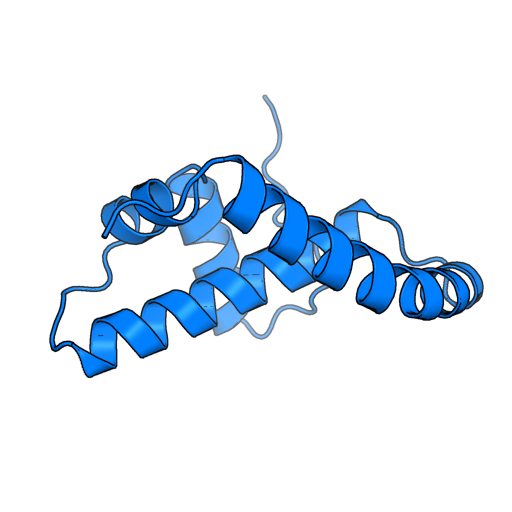89 SER A C 1
ATOM 671 O O . SER A 1 89 ? 2.930 7.298 -10.338 1.00 59.53 89 SER A O 1
ATOM 673 N N . LEU A 1 90 ? 0.696 7.399 -10.412 1.00 56.69 90 LEU A N 1
ATOM 674 C CA . LEU A 1 90 ? 0.654 8.724 -9.810 1.00 56.69 90 LEU A CA 1
ATOM 675 C C . LEU A 1 90 ? 0.932 8.576 -8.319 1.00 56.69 90 LEU A C 1
ATOM 677 O O . LEU A 1 90 ? 0.114 8.051 -7.560 1.00 56.69 90 LEU A O 1
ATOM 681 N N . ARG A 1 91 ? 2.102 9.061 -7.889 1.00 53.62 91 ARG A N 1
ATOM 682 C CA . ARG A 1 91 ? 2.329 9.342 -6.473 1.00 53.62 91 ARG A CA 1
ATOM 683 C C . ARG A 1 91 ? 1.151 10.182 -5.986 1.00 53.62 91 ARG A C 1
ATOM 685 O O . ARG A 1 91 ? 0.856 11.220 -6.571 1.00 53.62 91 ARG A O 1
ATOM 692 N N . ALA A 1 92 ? 0.539 9.778 -4.876 1.00 46.91 92 ALA A N 1
ATOM 693 C CA . ALA A 1 92 ? -0.031 10.768 -3.980 1.00 46.91 92 ALA A CA 1
ATOM 694 C C . ALA A 1 92 ? 1.147 11.670 -3.595 1.00 46.91 92 ALA A C 1
ATOM 696 O O . ALA A 1 92 ? 2.007 11.272 -2.809 1.00 46.91 92 ALA A O 1
ATOM 697 N N . THR A 1 93 ? 1.283 12.807 -4.272 1.00 40.94 93 THR A N 1
ATOM 698 C CA . THR A 1 93 ? 2.286 13.822 -3.974 1.00 40.94 93 THR A CA 1
ATOM 699 C C . THR A 1 93 ? 1.918 14.423 -2.628 1.00 40.94 93 THR A C 1
ATOM 701 O O . THR A 1 93 ? 1.282 15.467 -2.547 1.00 40.94 93 THR A O 1
ATOM 704 N N . VAL A 1 94 ? 2.271 13.724 -1.555 1.00 41.47 94 VAL A N 1
ATOM 705 C CA . VAL A 1 94 ? 2.465 14.364 -0.265 1.00 41.47 94 VAL A CA 1
ATOM 706 C C . VAL A 1 94 ? 3.829 15.030 -0.387 1.00 41.47 94 VAL A C 1
ATOM 708 O O . VAL A 1 94 ? 4.862 14.365 -0.289 1.00 41.47 94 VAL A O 1
ATOM 711 N N . SER A 1 95 ? 3.820 16.322 -0.724 1.00 35.62 95 SER A N 1
ATOM 712 C CA . SER A 1 95 ? 4.975 17.181 -0.477 1.00 35.62 95 SER A CA 1
ATOM 713 C C . SER A 1 95 ? 5.327 17.046 0.997 1.00 35.62 95 SER A C 1
ATOM 715 O O . SER A 1 95 ? 4.474 17.250 1.859 1.00 35.62 95 SER A O 1
ATOM 717 N N . LEU A 1 96 ? 6.562 16.642 1.270 1.00 33.47 96 LEU A N 1
ATOM 718 C CA . LEU A 1 96 ? 7.175 16.857 2.569 1.00 33.47 96 LEU A CA 1
ATOM 719 C C . LEU A 1 96 ? 7.728 18.282 2.532 1.00 33.47 96 LEU A C 1
ATOM 721 O O . LEU A 1 96 ? 8.869 18.472 2.120 1.00 33.47 96 LEU A O 1
ATOM 725 N N . ASP A 1 97 ? 6.875 19.244 2.874 1.00 36.81 97 ASP A N 1
ATOM 726 C CA . ASP A 1 97 ? 7.297 20.487 3.526 1.00 36.81 97 ASP A CA 1
ATOM 727 C C . ASP A 1 97 ? 6.862 20.409 4.995 1.00 36.81 97 ASP A C 1
ATOM 729 O O . ASP A 1 97 ? 5.716 19.952 5.243 1.00 36.81 97 ASP A O 1
#

Sequence (97 aa):
MNKSAREKEAVLNVFAALVRPLTRVAFEYGISASEIAGAVRRTYIQSLEERLMGQNRVTTDARIAAVAGLTKSDVSALREATRAGAPHSLRATVSLD

Foldseek 3Di:
DPDDPVRVVVVVVVVVVVCVVVVVVCVVVVHDPVLVVLVVLLVLLVVVQVVCVVVVHDSQLVVSCVVSVHDSLSSVLSVVCVVVVNDSNDPSPPPPD

Radius of gyration: 15.21 Å; chains: 1; bounding box: 34×37×36 Å